Protein AF-A0A2K3MUH4-F1 (afdb_monomer_lite)

pLDDT: mean 77.77, std 22.58, range [28.72, 98.06]

Organism: Trifolium pratense (NCBI:txid57577)

Foldseek 3Di:
DDDDDDDDDDDDDDDDDDDDDDDDDDDDDPPPPPPPPDPVNVVVVVVVVVVVVVVVVVVVVVVVVVLVVLVCQLVPDQADWAADDPADFPDKDWDDFPDDDPFWTKTKIWTWGDDPPPDFTKIWIKIFTGTDGPRDDSCPRSPDDNPDGTPGIGTDDIDGDRDDD

Radius of gyration: 35.99 Å; chains: 1; bounding box: 101×70×40 Å

Secondary structure (DSSP, 8-state):
--------------------PPPPP-------------HHHHHHHHHHHHHHHHHHHHHHHHHHHHHHHHHHHHHH-S-------SS-EEEEEEEEEEEE-SSEEEEEEEEEEPP-SSS-EEEEEEEEEEEPTTTS-HHHHHS--SSSPPSSEEEEEEEEESS--

InterPro domains:
  IPR015943 WD40/YVTN repeat-like-containing domain superfamily [G3DSA:2.130.10.10] (54-165)
  IPR022052 Histone-binding protein RBBP4-like, N-terminal [P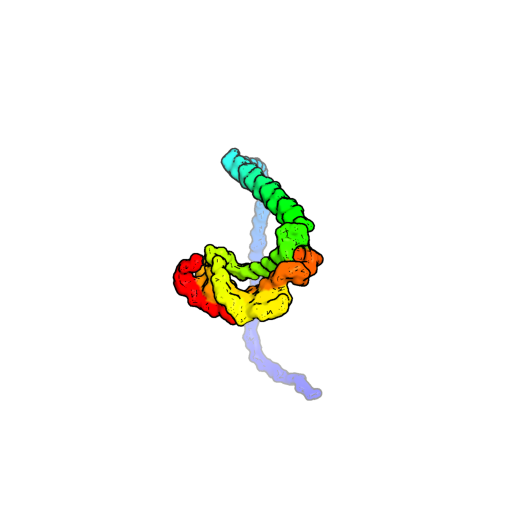F12265] (64-131)
  IPR050459 WD repeat RBAP46/RBAP48/MSI1 [PTHR22850] (55-165)

Structure (mmCIF, N/CA/C/O backbone):
data_AF-A0A2K3MUH4-F1
#
_entry.id   AF-A0A2K3MUH4-F1
#
loop_
_atom_site.group_PDB
_atom_site.id
_atom_site.type_symbol
_atom_site.label_atom_id
_atom_site.label_alt_id
_atom_site.label_comp_id
_atom_site.label_asym_id
_atom_site.label_entity_id
_atom_site.label_seq_id
_atom_site.pdbx_PDB_ins_code
_atom_site.Cartn_x
_atom_site.Cartn_y
_atom_site.Cartn_z
_atom_site.occupancy
_atom_site.B_iso_or_equiv
_atom_site.auth_seq_id
_atom_site.auth_comp_id
_atom_site.auth_asym_id
_atom_site.auth_atom_id
_atom_site.pdbx_PDB_model_num
ATOM 1 N N . MET A 1 1 ? 80.117 -26.148 10.324 1.00 39.03 1 MET A N 1
ATOM 2 C CA . MET A 1 1 ? 81.142 -26.118 9.262 1.00 39.03 1 MET A CA 1
ATOM 3 C C . MET A 1 1 ? 80.414 -25.933 7.945 1.00 39.03 1 MET A C 1
ATOM 5 O O . MET A 1 1 ? 79.477 -26.681 7.729 1.00 39.03 1 MET A O 1
ATOM 9 N N . GLU A 1 2 ? 80.680 -24.999 7.046 1.00 38.44 2 GLU A N 1
ATOM 10 C CA . GLU A 1 2 ? 81.516 -23.799 6.965 1.00 38.44 2 GLU A CA 1
ATOM 11 C C . GLU A 1 2 ? 80.964 -23.010 5.754 1.00 38.44 2 GLU A C 1
ATOM 13 O O . GLU A 1 2 ? 80.449 -23.593 4.803 1.00 38.44 2 GLU A O 1
ATOM 18 N N . THR A 1 3 ? 81.081 -21.689 5.785 1.00 42.06 3 THR A N 1
ATOM 19 C CA . THR A 1 3 ? 81.176 -20.810 4.598 1.00 42.06 3 THR A CA 1
ATOM 20 C C . THR A 1 3 ? 82.571 -20.172 4.635 1.00 42.06 3 THR A C 1
ATOM 22 O O . THR A 1 3 ? 83.102 -20.097 5.747 1.00 42.06 3 THR A O 1
ATOM 25 N N . PRO A 1 4 ? 83.072 -19.444 3.610 1.00 65.38 4 PRO A N 1
ATOM 26 C CA . PRO A 1 4 ? 83.081 -19.534 2.131 1.00 65.38 4 PRO A CA 1
ATOM 27 C C . PRO A 1 4 ? 84.569 -19.518 1.619 1.00 65.38 4 PRO A C 1
ATOM 29 O O . PRO A 1 4 ? 85.424 -19.898 2.420 1.00 65.38 4 PRO A O 1
ATOM 32 N N . PRO A 1 5 ? 84.952 -19.141 0.359 1.00 51.81 5 PRO A N 1
ATOM 33 C CA . PRO A 1 5 ? 85.210 -17.721 -0.033 1.00 51.81 5 PRO A CA 1
ATOM 34 C C . PRO A 1 5 ? 84.953 -17.370 -1.543 1.00 51.81 5 PRO A C 1
ATOM 36 O O . PRO A 1 5 ? 84.863 -18.259 -2.381 1.00 51.81 5 PRO A O 1
ATOM 39 N N . SER A 1 6 ? 84.529 -16.139 -1.906 1.00 35.88 6 SER A N 1
ATOM 40 C CA . SER A 1 6 ? 85.267 -14.969 -2.491 1.00 35.88 6 SER A CA 1
ATOM 41 C C . SER A 1 6 ? 86.105 -15.256 -3.767 1.00 35.88 6 SER A C 1
ATOM 43 O O . SER A 1 6 ? 86.758 -16.282 -3.846 1.00 35.88 6 SER A O 1
ATOM 45 N N . THR A 1 7 ? 86.219 -14.434 -4.829 1.00 36.97 7 THR A N 1
ATOM 46 C CA . THR A 1 7 ? 86.477 -12.974 -4.976 1.00 36.97 7 THR A CA 1
ATOM 47 C C . THR A 1 7 ? 86.548 -12.673 -6.505 1.00 36.97 7 THR A C 1
ATOM 49 O O . THR A 1 7 ? 86.929 -13.575 -7.241 1.00 36.97 7 THR A O 1
ATOM 52 N N . GLN A 1 8 ? 86.139 -11.538 -7.097 1.00 35.00 8 GLN A N 1
ATOM 53 C CA . GLN A 1 8 ? 86.859 -10.256 -7.356 1.00 35.00 8 GLN A CA 1
ATOM 54 C C . GLN A 1 8 ? 86.132 -9.592 -8.568 1.00 35.00 8 GLN A C 1
ATOM 56 O O . GLN A 1 8 ? 85.637 -10.317 -9.420 1.00 35.00 8 GLN A O 1
ATOM 61 N N . GLY A 1 9 ? 86.018 -8.274 -8.775 1.00 30.44 9 GLY A N 1
ATOM 62 C CA . GLY A 1 9 ? 86.487 -7.097 -8.045 1.00 30.44 9 GLY A CA 1
ATOM 63 C C . GLY A 1 9 ? 86.238 -5.791 -8.842 1.00 30.44 9 GLY A C 1
ATOM 64 O O . GLY A 1 9 ? 86.269 -5.819 -10.064 1.00 30.44 9 GLY A O 1
ATOM 65 N N . GLY A 1 10 ? 86.025 -4.682 -8.105 1.00 29.14 10 GLY A N 1
ATOM 66 C CA . GLY A 1 10 ? 86.378 -3.267 -8.398 1.00 29.14 10 GLY A CA 1
ATOM 67 C C . GLY A 1 10 ? 85.735 -2.535 -9.599 1.00 29.14 10 GLY A C 1
ATOM 68 O O . GLY A 1 10 ? 85.477 -3.125 -10.627 1.00 29.14 10 GLY A O 1
ATOM 69 N N . VAL A 1 11 ? 85.487 -1.216 -9.599 1.00 34.53 11 VAL A N 1
ATOM 70 C CA . VAL A 1 11 ? 86.046 -0.104 -8.807 1.00 34.53 11 VAL A CA 1
ATOM 71 C C . VAL A 1 11 ? 85.045 1.069 -8.707 1.00 34.53 11 VAL A C 1
ATOM 73 O O . VAL A 1 11 ? 84.264 1.350 -9.609 1.00 34.53 11 VAL A O 1
ATOM 76 N N . VAL A 1 12 ? 85.138 1.765 -7.573 1.00 37.28 12 VAL A N 1
ATOM 77 C CA . VAL A 1 12 ? 84.439 2.969 -7.091 1.00 37.28 12 VAL A CA 1
ATOM 78 C C . VAL A 1 12 ? 84.905 4.264 -7.780 1.00 37.28 12 VAL A C 1
ATOM 80 O O . VAL A 1 12 ? 86.109 4.453 -7.926 1.00 37.28 12 VAL A O 1
ATOM 83 N N . LYS A 1 13 ? 84.008 5.246 -7.992 1.00 35.59 13 LYS A N 1
ATOM 84 C CA . LYS A 1 13 ? 84.302 6.681 -7.742 1.00 35.59 13 LYS A CA 1
ATOM 85 C C . LYS A 1 13 ? 83.102 7.412 -7.122 1.00 35.59 13 LYS A C 1
ATOM 87 O O . LYS A 1 13 ? 81.950 7.054 -7.320 1.00 35.59 13 LYS A O 1
ATOM 92 N N . LYS A 1 14 ? 83.434 8.396 -6.284 1.00 33.28 14 LYS A N 1
ATOM 93 C CA . LYS A 1 14 ? 82.686 8.963 -5.152 1.00 33.28 14 LYS A CA 1
ATOM 94 C C . LYS A 1 14 ? 82.433 10.464 -5.378 1.00 33.28 14 LYS A C 1
ATOM 96 O O . LYS A 1 14 ? 83.326 11.125 -5.886 1.00 33.28 14 LYS A O 1
ATOM 101 N N . LYS A 1 15 ? 81.301 10.953 -4.841 1.00 35.91 15 LYS A N 1
ATOM 102 C CA . LYS A 1 15 ? 80.973 12.321 -4.350 1.00 35.91 15 LYS A CA 1
ATOM 103 C C . LYS A 1 15 ? 81.113 13.526 -5.296 1.00 35.91 15 LYS A C 1
ATOM 105 O O . LYS A 1 15 ? 82.225 13.895 -5.626 1.00 35.91 15 LYS A O 1
ATOM 110 N N . GLU A 1 16 ? 80.038 14.321 -5.381 1.00 32.97 16 GLU A N 1
ATOM 111 C CA . GLU A 1 16 ? 80.075 15.705 -4.873 1.00 32.97 16 GLU A CA 1
ATOM 112 C C . GLU A 1 16 ? 78.677 16.213 -4.459 1.00 32.97 16 GLU A C 1
ATOM 114 O O . GLU A 1 16 ? 77.714 16.185 -5.216 1.00 32.97 16 GLU A O 1
ATOM 119 N N . THR 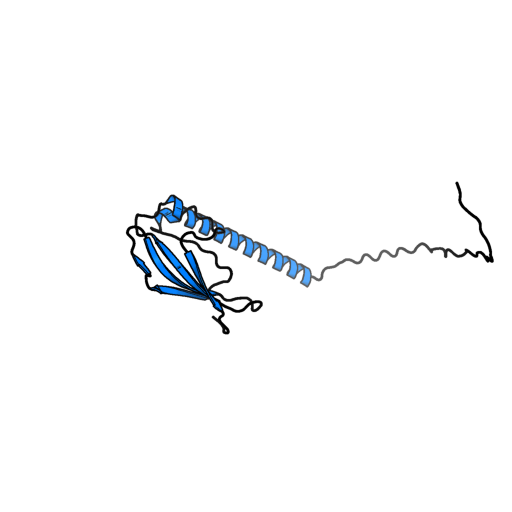A 1 17 ? 78.572 16.649 -3.206 1.00 43.66 17 THR A N 1
ATOM 120 C CA . THR A 1 17 ? 77.462 17.401 -2.605 1.00 43.66 17 THR A CA 1
ATOM 121 C C . THR A 1 17 ? 77.792 18.887 -2.667 1.00 43.66 17 THR A C 1
ATOM 123 O O . THR A 1 17 ? 78.874 19.222 -2.189 1.00 43.66 17 THR A O 1
ATOM 126 N N . ARG A 1 18 ? 76.879 19.768 -3.111 1.00 28.72 18 ARG A N 1
ATOM 127 C CA . ARG A 1 18 ? 76.810 21.201 -2.720 1.00 28.72 18 ARG A CA 1
ATOM 128 C C . ARG A 1 18 ? 75.648 21.914 -3.426 1.00 28.72 18 ARG A C 1
ATOM 130 O O . ARG A 1 18 ? 75.501 21.786 -4.631 1.00 28.72 18 ARG A O 1
ATOM 137 N N . GLY A 1 19 ? 74.870 22.712 -2.682 1.00 35.75 19 GLY A N 1
ATOM 138 C CA . GLY A 1 19 ? 74.044 23.777 -3.275 1.00 35.75 19 GLY A CA 1
ATOM 139 C C . GLY A 1 19 ? 72.612 23.948 -2.760 1.00 35.75 19 GLY A C 1
ATOM 140 O O . GLY A 1 19 ? 71.677 23.969 -3.551 1.00 35.75 19 GLY A O 1
ATOM 141 N N . ARG A 1 20 ? 72.416 24.130 -1.448 1.00 36.16 20 ARG A N 1
ATOM 142 C CA . ARG A 1 20 ? 71.172 24.683 -0.877 1.00 36.16 20 ARG A CA 1
ATOM 143 C C . ARG A 1 20 ? 71.087 26.170 -1.261 1.00 36.16 20 ARG A C 1
ATOM 145 O O . ARG A 1 20 ? 71.852 26.966 -0.724 1.00 36.16 20 ARG A O 1
ATOM 152 N N . LYS A 1 21 ? 70.197 26.554 -2.185 1.00 41.62 21 LYS A N 1
ATOM 153 C CA . LYS A 1 21 ? 69.927 27.976 -2.479 1.00 41.62 21 LYS A CA 1
ATOM 154 C C . LYS A 1 21 ? 69.228 28.646 -1.277 1.00 41.62 21 LYS A C 1
ATOM 156 O O . LYS A 1 21 ? 68.288 28.053 -0.741 1.00 41.62 21 LYS A O 1
ATOM 161 N N . PRO A 1 22 ? 69.653 29.848 -0.841 1.00 40.12 22 PRO A N 1
ATOM 162 C CA . PRO A 1 22 ? 68.983 30.594 0.219 1.00 40.12 22 PRO A CA 1
ATOM 163 C C . PRO A 1 22 ? 67.654 31.190 -0.256 1.00 40.12 22 PRO A C 1
ATOM 165 O O . PRO A 1 22 ? 67.491 31.569 -1.413 1.00 40.12 22 PRO A O 1
ATOM 168 N N . LYS A 1 23 ? 66.718 31.285 0.685 1.00 39.66 23 LYS A N 1
ATOM 169 C CA . LYS A 1 23 ? 65.383 31.870 0.559 1.00 39.66 23 LYS A CA 1
ATOM 170 C C . LYS A 1 23 ? 65.456 33.361 0.929 1.00 39.66 23 LYS A C 1
ATOM 172 O O . LYS A 1 23 ? 65.927 33.636 2.032 1.00 39.66 23 LYS A O 1
ATOM 177 N N . PRO A 1 24 ? 64.977 34.310 0.108 1.00 39.81 24 PRO A N 1
ATOM 178 C CA . PRO A 1 24 ? 64.733 35.671 0.574 1.00 39.81 24 PRO A CA 1
ATOM 179 C C . PRO A 1 24 ? 63.380 35.744 1.307 1.00 39.81 24 PRO A C 1
ATOM 181 O O . PRO A 1 24 ? 62.338 35.422 0.739 1.00 39.81 24 PRO A O 1
ATOM 184 N N . LYS A 1 25 ? 63.423 36.129 2.588 1.00 39.16 25 LYS A N 1
ATOM 185 C CA . LYS A 1 25 ? 62.397 36.953 3.264 1.00 39.16 25 LYS A CA 1
ATOM 186 C C . LYS A 1 25 ? 62.574 38.390 2.747 1.00 39.16 25 LYS A C 1
ATOM 188 O O . LYS A 1 25 ? 63.696 38.731 2.400 1.00 39.16 25 LYS A O 1
ATOM 193 N N . GLU A 1 26 ? 61.620 39.300 2.686 1.00 34.69 26 GLU A N 1
ATOM 194 C CA . GLU A 1 26 ? 60.233 39.447 3.127 1.00 34.69 26 GLU A CA 1
ATOM 195 C C . GLU A 1 26 ? 59.721 40.638 2.293 1.00 34.69 26 GLU A C 1
ATOM 197 O O . GLU A 1 26 ? 60.482 41.570 2.078 1.00 34.69 26 GLU A O 1
ATOM 202 N N . ASP A 1 27 ? 58.465 40.623 1.854 1.00 35.00 27 ASP A N 1
ATOM 203 C CA . ASP A 1 27 ? 57.672 41.845 1.682 1.00 35.00 27 ASP A CA 1
ATOM 204 C C . ASP A 1 27 ? 56.205 41.429 1.823 1.00 35.00 27 ASP A C 1
ATOM 206 O O . ASP A 1 27 ? 55.548 40.984 0.880 1.00 35.00 27 ASP A O 1
ATOM 210 N N . LYS A 1 28 ? 55.707 41.487 3.063 1.00 46.09 28 LYS A N 1
ATOM 211 C CA . LYS A 1 28 ? 54.272 41.431 3.346 1.00 46.09 28 LYS A CA 1
ATOM 212 C C . LYS A 1 28 ? 53.659 42.729 2.826 1.00 46.09 28 LYS A C 1
ATOM 214 O O . LYS A 1 28 ? 53.674 43.742 3.516 1.00 46.09 28 LYS A O 1
ATOM 219 N N . LYS A 1 29 ? 53.110 42.691 1.615 1.00 37.28 29 LYS A N 1
ATOM 220 C CA . LYS A 1 29 ? 52.026 43.602 1.250 1.00 37.28 29 LYS A CA 1
ATOM 221 C C . LYS A 1 29 ? 50.736 42.986 1.771 1.00 37.28 29 LYS A C 1
ATOM 223 O O . LYS A 1 29 ? 50.327 41.923 1.311 1.00 37.28 29 LYS A O 1
ATOM 228 N N . ASP A 1 30 ? 50.151 43.639 2.766 1.00 43.22 30 ASP A N 1
ATOM 229 C CA . ASP A 1 30 ? 48.798 43.379 3.243 1.00 43.22 30 ASP A CA 1
ATOM 230 C C . ASP A 1 30 ? 47.796 43.681 2.116 1.00 43.22 30 ASP A C 1
ATOM 232 O O . ASP A 1 30 ? 47.200 44.753 2.052 1.00 43.22 30 ASP A O 1
ATOM 236 N N . GLU A 1 31 ? 47.595 42.732 1.204 1.00 39.00 31 GLU A N 1
ATOM 237 C CA . GLU A 1 31 ? 46.357 42.671 0.436 1.00 39.00 31 GLU A CA 1
ATOM 238 C C . GLU A 1 31 ? 45.310 41.989 1.316 1.00 39.00 31 GLU A C 1
ATOM 240 O O . GLU A 1 31 ? 45.146 40.767 1.318 1.00 39.00 31 GLU A O 1
ATOM 245 N N . GLN A 1 32 ? 44.582 42.798 2.087 1.00 40.66 32 GLN A N 1
ATOM 246 C CA . GLN A 1 32 ? 43.247 42.419 2.531 1.00 40.66 32 GLN A CA 1
ATOM 247 C C . GLN A 1 32 ? 42.387 42.203 1.278 1.00 40.66 32 GLN A C 1
ATOM 249 O O . GLN A 1 32 ? 41.696 43.110 0.816 1.00 40.66 32 GLN A O 1
ATOM 254 N N . GLN A 1 33 ? 42.411 40.989 0.721 1.00 42.94 33 GLN A N 1
ATOM 255 C CA . GLN A 1 33 ? 41.308 40.499 -0.094 1.00 42.94 33 GLN A CA 1
ATOM 256 C C . GLN A 1 33 ? 40.093 40.425 0.826 1.00 42.94 33 GLN A C 1
ATOM 258 O O . GLN A 1 33 ? 39.834 39.419 1.489 1.00 42.94 33 GLN A O 1
ATOM 263 N N . GLN A 1 34 ? 39.350 41.529 0.898 1.00 44.78 34 GLN A N 1
ATOM 264 C CA . GLN A 1 34 ? 37.968 41.476 1.322 1.00 44.78 34 GLN A CA 1
ATOM 265 C C . GLN A 1 34 ? 37.281 40.501 0.366 1.00 44.78 34 GLN A C 1
ATOM 267 O O . GLN A 1 34 ? 37.052 40.809 -0.803 1.00 44.78 34 GLN A O 1
ATOM 272 N N . ASN A 1 35 ? 36.978 39.302 0.860 1.00 48.62 35 ASN A N 1
ATOM 273 C CA . ASN A 1 35 ? 36.034 38.393 0.232 1.00 48.62 35 ASN A CA 1
ATOM 274 C C . ASN A 1 35 ? 34.642 39.036 0.341 1.00 48.62 35 ASN A C 1
ATOM 276 O O . ASN A 1 35 ? 33.806 38.638 1.154 1.00 48.62 35 ASN A O 1
ATOM 280 N N . VAL A 1 36 ? 34.425 40.116 -0.415 1.00 49.38 36 VAL A N 1
ATOM 281 C CA . VAL A 1 36 ? 33.119 40.738 -0.585 1.00 49.38 36 VAL A CA 1
ATOM 282 C C . VAL A 1 36 ? 32.353 39.790 -1.491 1.00 49.38 36 VAL A C 1
ATOM 284 O O . VAL A 1 36 ? 32.364 39.934 -2.713 1.00 49.38 36 VAL A O 1
ATOM 287 N N . LYS A 1 37 ? 31.713 38.777 -0.889 1.00 53.66 37 LYS A N 1
ATOM 288 C CA . LYS A 1 37 ? 30.680 38.000 -1.579 1.00 53.66 37 LYS A CA 1
ATOM 289 C C . LYS A 1 37 ? 29.761 39.001 -2.257 1.00 53.66 37 LYS A C 1
ATOM 291 O O . LYS A 1 37 ? 29.243 39.913 -1.603 1.00 53.66 37 LYS A O 1
ATOM 296 N N . SER A 1 38 ? 29.606 38.863 -3.570 1.00 50.81 38 SER A N 1
ATOM 297 C CA . SER A 1 38 ? 28.782 39.797 -4.330 1.00 50.81 38 SER A CA 1
ATOM 298 C C . SER A 1 38 ? 27.385 39.852 -3.689 1.00 50.81 38 SER A C 1
ATOM 300 O O . SER A 1 38 ? 26.884 38.814 -3.240 1.00 50.81 38 SER A O 1
ATOM 302 N N . PRO A 1 39 ? 26.692 41.007 -3.659 1.00 58.41 39 PRO A N 1
ATOM 303 C CA . PRO A 1 39 ? 25.344 41.105 -3.083 1.00 58.41 39 PRO A CA 1
ATOM 304 C C . PRO A 1 39 ? 24.357 40.064 -3.643 1.00 58.41 39 PRO A C 1
ATOM 306 O O . PRO A 1 39 ? 23.342 39.752 -3.022 1.00 58.41 39 PRO A O 1
ATOM 309 N N . ARG A 1 40 ? 24.662 39.507 -4.821 1.00 58.78 40 ARG A N 1
ATOM 310 C CA . ARG A 1 40 ? 23.907 38.459 -5.503 1.00 58.78 40 ARG A CA 1
ATOM 311 C C . ARG A 1 40 ? 24.107 37.068 -4.885 1.00 58.78 40 ARG A C 1
ATOM 313 O O . ARG A 1 40 ? 23.140 36.317 -4.810 1.00 58.78 40 ARG A O 1
ATOM 320 N N . GLU A 1 41 ? 25.303 36.733 -4.402 1.00 57.91 41 GLU A N 1
ATOM 321 C CA . GLU A 1 41 ? 25.601 35.458 -3.723 1.00 57.91 41 GLU A CA 1
ATOM 322 C C . GLU A 1 41 ? 25.065 35.423 -2.287 1.00 57.91 41 GLU A C 1
ATOM 324 O O . GLU A 1 41 ? 24.529 34.401 -1.850 1.00 57.91 41 GLU A O 1
ATOM 329 N N . SER A 1 42 ? 25.124 36.550 -1.574 1.00 59.47 42 SER A N 1
ATOM 330 C CA . SER A 1 42 ? 24.557 36.708 -0.225 1.00 59.47 42 SER A CA 1
ATOM 331 C C . SER A 1 42 ? 23.034 36.547 -0.240 1.00 59.47 42 SER A C 1
ATOM 333 O O . SER A 1 42 ? 22.477 35.811 0.575 1.00 59.47 42 SER A O 1
ATOM 335 N N . LYS A 1 43 ? 22.367 37.156 -1.234 1.00 62.03 43 LYS A N 1
ATOM 336 C CA . LYS A 1 43 ? 20.920 37.009 -1.462 1.00 62.03 43 LYS A CA 1
ATOM 337 C C . LYS A 1 43 ? 20.533 35.586 -1.867 1.00 62.03 43 LYS A C 1
ATOM 339 O O . LYS A 1 43 ? 19.553 35.067 -1.346 1.00 62.03 43 LYS A O 1
ATOM 344 N N . LYS A 1 44 ? 21.315 34.924 -2.733 1.00 62.56 44 LYS A N 1
ATOM 345 C CA . LYS A 1 44 ? 21.084 33.513 -3.105 1.00 62.56 44 LYS A CA 1
ATOM 346 C C . LYS A 1 44 ? 21.200 32.577 -1.900 1.00 62.56 44 LYS A C 1
ATOM 348 O O . LYS A 1 44 ? 20.380 31.681 -1.753 1.00 62.56 44 LYS A O 1
ATOM 353 N N . SER A 1 45 ? 22.183 32.811 -1.030 1.00 65.56 45 SER A N 1
ATOM 354 C CA . SER A 1 45 ? 22.409 32.010 0.181 1.00 65.56 45 SER A CA 1
ATOM 355 C C . SER A 1 45 ? 21.279 32.191 1.203 1.00 65.56 45 SER A C 1
ATOM 357 O O . SER A 1 45 ? 20.763 31.204 1.720 1.00 65.56 45 SER A O 1
ATOM 359 N N . GLN A 1 46 ? 20.830 33.433 1.430 1.00 71.31 46 GLN A N 1
ATOM 360 C CA . GLN A 1 46 ? 19.669 33.725 2.285 1.00 71.31 46 GLN A CA 1
ATOM 361 C C . GLN A 1 46 ? 18.368 33.132 1.727 1.00 71.31 46 GLN A C 1
ATOM 363 O O . GLN A 1 46 ? 17.587 32.556 2.480 1.00 71.31 46 GLN A O 1
ATOM 368 N N . GLN A 1 47 ? 18.152 33.212 0.411 1.00 70.81 47 GLN A N 1
ATOM 369 C CA . GLN A 1 47 ? 16.973 32.637 -0.240 1.00 70.81 47 GLN A CA 1
ATOM 370 C C . GLN A 1 47 ? 16.968 31.101 -0.170 1.00 70.81 47 GLN A C 1
ATOM 372 O O . GLN A 1 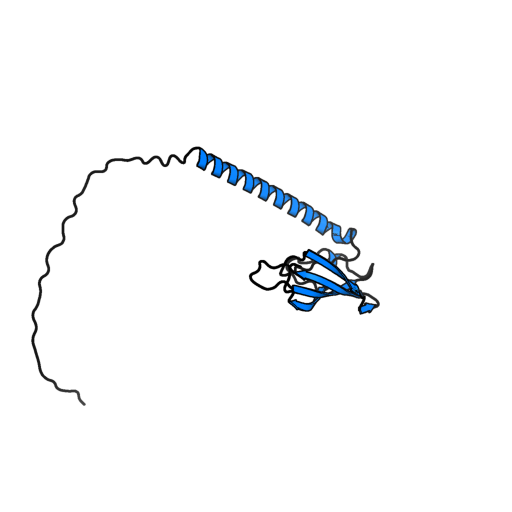47 ? 15.928 30.493 0.069 1.00 70.81 47 GLN A O 1
ATOM 377 N N . HIS A 1 48 ? 18.131 30.461 -0.320 1.00 72.12 48 HIS A N 1
ATOM 378 C CA . HIS A 1 48 ? 18.259 29.011 -0.178 1.00 72.12 48 HIS A CA 1
ATOM 379 C C . HIS A 1 48 ? 18.004 28.556 1.269 1.00 72.12 48 HIS A C 1
ATOM 381 O O . HIS A 1 48 ? 17.324 27.556 1.489 1.00 72.12 48 HIS A O 1
ATOM 387 N N . GLN A 1 49 ? 18.469 29.330 2.254 1.00 75.19 49 GLN A N 1
ATOM 388 C CA . GLN A 1 49 ? 18.242 29.055 3.674 1.00 75.19 49 GLN A CA 1
ATOM 389 C C . GLN A 1 49 ? 16.768 29.236 4.078 1.00 75.19 49 GLN A C 1
ATOM 391 O O . GLN A 1 49 ? 16.233 28.411 4.817 1.00 75.19 49 GLN A O 1
ATOM 396 N N . GLN A 1 50 ? 16.080 30.251 3.540 1.00 75.75 50 GLN A N 1
ATOM 397 C CA . GLN A 1 50 ? 14.633 30.420 3.730 1.00 75.75 50 GLN A CA 1
ATOM 398 C C . GLN A 1 50 ? 13.818 29.295 3.079 1.00 75.75 50 GLN A C 1
ATOM 400 O O . GLN A 1 50 ? 12.881 28.800 3.703 1.00 75.75 50 GLN A O 1
ATOM 405 N N . ASN A 1 51 ? 14.166 28.857 1.864 1.00 80.19 51 ASN A N 1
ATOM 406 C CA . ASN A 1 51 ? 13.468 27.743 1.211 1.00 80.19 51 ASN A CA 1
ATOM 407 C C . ASN A 1 51 ? 13.640 26.425 1.979 1.00 80.19 51 ASN A C 1
ATOM 409 O O . ASN A 1 51 ? 12.681 25.665 2.106 1.00 80.19 51 ASN A O 1
ATOM 413 N N . GLN A 1 52 ? 14.832 26.169 2.527 1.00 81.00 52 GLN A N 1
ATOM 414 C CA . GLN A 1 52 ? 15.078 24.986 3.355 1.00 81.00 52 GLN A CA 1
ATOM 415 C C . GLN A 1 52 ? 14.266 25.012 4.656 1.00 81.00 52 GLN A C 1
ATOM 417 O O . GLN A 1 52 ? 13.678 23.996 5.017 1.00 81.00 52 GLN A O 1
ATOM 422 N N . GLN A 1 53 ? 14.169 26.164 5.331 1.00 81.44 53 GLN A N 1
ATOM 423 C CA . GLN A 1 53 ? 13.330 26.295 6.531 1.00 81.44 53 GLN A CA 1
ATOM 424 C C . GLN A 1 53 ? 11.845 26.061 6.228 1.00 81.44 53 GLN A C 1
ATOM 426 O O . GLN A 1 53 ? 11.182 25.346 6.975 1.00 81.44 53 GLN A O 1
ATOM 431 N N . HIS A 1 54 ? 11.332 26.595 5.115 1.00 83.12 54 HIS A N 1
ATOM 432 C CA . HIS A 1 54 ? 9.945 26.354 4.707 1.00 83.12 54 HIS A CA 1
ATOM 433 C C . HIS A 1 54 ? 9.681 24.876 4.389 1.00 83.12 54 HIS A C 1
ATOM 435 O O . HIS A 1 54 ? 8.653 24.344 4.805 1.00 83.12 54 HIS A O 1
ATOM 441 N N . GLN A 1 55 ? 10.600 24.189 3.700 1.00 84.62 55 GLN A N 1
ATOM 442 C CA . GLN A 1 55 ? 10.468 22.748 3.447 1.00 84.62 55 GLN A CA 1
ATOM 443 C C . GLN A 1 55 ? 10.489 21.928 4.740 1.00 84.62 55 GLN A C 1
ATOM 445 O O . GLN A 1 55 ? 9.673 21.025 4.891 1.00 84.62 55 GLN A O 1
ATOM 450 N N . GLN A 1 56 ? 11.368 22.260 5.688 1.00 84.62 56 GLN A N 1
ATOM 451 C CA . GLN A 1 56 ? 11.436 21.567 6.979 1.00 84.62 56 GLN A CA 1
ATOM 452 C C . GLN A 1 56 ? 10.162 21.762 7.805 1.00 84.62 56 GLN A C 1
ATOM 454 O O . GLN A 1 56 ? 9.634 20.798 8.352 1.00 84.62 56 GLN A O 1
ATOM 459 N N . GLN A 1 57 ? 9.630 22.987 7.857 1.00 86.75 57 GLN A N 1
ATOM 460 C CA . GLN A 1 57 ? 8.354 23.261 8.524 1.00 86.75 57 GLN A CA 1
ATOM 461 C C . GLN A 1 57 ? 7.193 22.518 7.857 1.00 86.75 57 GLN A C 1
ATOM 463 O O . GLN A 1 57 ? 6.325 21.982 8.545 1.00 86.75 57 GLN A O 1
ATOM 468 N N . HIS A 1 58 ? 7.184 22.455 6.522 1.00 90.44 58 HIS A N 1
ATOM 469 C CA . HIS A 1 58 ? 6.175 21.702 5.787 1.00 90.44 58 HIS A CA 1
ATOM 470 C C . HIS A 1 58 ? 6.248 20.204 6.098 1.00 90.44 58 HIS A C 1
ATOM 472 O O . HIS A 1 58 ? 5.220 19.608 6.410 1.00 90.44 58 HIS A O 1
ATOM 478 N N . GLN A 1 59 ? 7.449 19.620 6.078 1.00 90.31 59 GLN A N 1
ATOM 479 C CA . GLN A 1 59 ? 7.652 18.208 6.397 1.00 90.31 59 GLN A CA 1
ATOM 480 C C . GLN A 1 59 ? 7.209 17.891 7.828 1.00 90.31 59 GLN A C 1
ATOM 482 O O . GLN A 1 59 ? 6.420 16.975 8.024 1.00 90.31 59 GLN A O 1
ATOM 487 N N . ALA A 1 60 ? 7.606 18.710 8.806 1.00 90.81 60 ALA A N 1
ATOM 488 C CA . ALA A 1 60 ? 7.180 18.536 10.194 1.00 90.81 60 ALA A CA 1
ATOM 489 C C . ALA A 1 60 ? 5.646 18.567 10.342 1.00 90.81 60 ALA A C 1
ATOM 491 O O . ALA A 1 60 ? 5.077 17.773 11.087 1.00 90.81 60 ALA A O 1
ATOM 492 N N . SER A 1 61 ? 4.960 19.438 9.590 1.00 94.75 61 SER A N 1
ATOM 493 C CA . SER A 1 61 ? 3.492 19.478 9.575 1.00 94.75 61 SER A CA 1
ATOM 494 C C . SER A 1 61 ? 2.866 18.222 8.958 1.00 94.75 61 SER A C 1
ATOM 496 O O . SER A 1 61 ? 1.803 17.784 9.404 1.00 94.75 61 SER A O 1
ATOM 498 N N . VAL A 1 62 ? 3.488 17.647 7.925 1.00 95.12 62 VAL A N 1
ATOM 499 C CA . VAL A 1 62 ? 3.044 16.377 7.328 1.00 95.12 62 VAL A CA 1
ATOM 500 C C . VAL A 1 62 ? 3.223 15.236 8.329 1.00 95.12 62 VAL A C 1
ATOM 502 O O . VAL A 1 62 ? 2.278 14.474 8.540 1.00 95.12 62 VAL A O 1
ATOM 505 N N . ASP A 1 63 ? 4.374 15.170 8.995 1.00 94.06 63 ASP A N 1
ATOM 506 C CA . ASP A 1 63 ? 4.699 14.126 9.971 1.00 94.06 63 ASP A CA 1
ATOM 507 C C . ASP A 1 63 ? 3.760 14.172 11.193 1.00 94.06 63 ASP A C 1
ATOM 509 O O . ASP A 1 63 ? 3.292 13.133 11.672 1.00 94.06 63 ASP A O 1
ATOM 513 N N . GLU A 1 64 ? 3.410 15.374 11.669 1.00 96.31 64 GLU A N 1
ATOM 514 C CA . GLU A 1 64 ? 2.445 15.571 12.759 1.00 96.31 64 GLU A CA 1
ATOM 515 C C . GLU A 1 64 ? 1.048 15.060 12.377 1.00 96.31 64 GLU A C 1
ATOM 517 O O . GLU A 1 64 ? 0.452 14.252 13.097 1.00 96.31 64 GLU A O 1
ATOM 522 N N . LYS A 1 65 ? 0.541 15.467 11.205 1.00 96.31 65 LYS A N 1
ATOM 523 C CA . LYS A 1 65 ? -0.766 15.016 10.695 1.00 96.31 65 LYS A CA 1
ATOM 524 C C . LYS A 1 65 ? -0.801 13.509 10.482 1.00 96.31 65 LYS A C 1
ATOM 526 O O . LYS A 1 65 ? -1.804 12.866 10.789 1.00 96.31 65 LYS A O 1
ATOM 531 N N . TYR A 1 66 ? 0.287 12.948 9.964 1.00 93.94 66 TYR A N 1
ATOM 532 C CA . TYR A 1 66 ? 0.423 11.514 9.763 1.00 93.94 66 TYR A CA 1
ATOM 533 C C . TYR A 1 66 ? 0.393 10.755 11.095 1.00 93.94 66 TYR A C 1
ATOM 535 O O . TYR A 1 66 ? -0.355 9.788 11.240 1.00 93.94 66 TYR A O 1
ATOM 543 N N . THR A 1 67 ? 1.125 11.237 12.101 1.00 93.25 67 THR A N 1
ATOM 544 C CA . THR A 1 67 ? 1.129 10.657 13.453 1.00 93.25 67 THR A CA 1
ATOM 545 C C . THR A 1 67 ? -0.266 10.698 14.080 1.00 93.25 67 THR A C 1
ATOM 547 O O . THR A 1 67 ? -0.736 9.697 14.630 1.00 93.25 67 THR A O 1
ATOM 550 N N . GLN A 1 68 ? -0.967 11.827 13.941 1.00 94.81 68 GLN A N 1
ATOM 551 C CA . GLN A 1 68 ? -2.345 11.964 14.404 1.00 94.81 68 GLN A CA 1
ATOM 552 C C . GLN A 1 68 ? -3.274 10.969 13.698 1.00 94.81 68 GLN A C 1
ATOM 554 O O . GLN A 1 68 ? -4.007 10.242 14.371 1.00 94.81 68 GLN A O 1
ATOM 559 N N . TRP A 1 69 ? -3.217 10.880 12.366 1.00 94.75 69 TRP A N 1
ATOM 560 C CA . TRP A 1 69 ? -3.985 9.895 11.600 1.00 94.75 69 TRP A CA 1
ATOM 561 C C . TRP A 1 69 ? -3.699 8.464 12.069 1.00 94.75 69 TRP A C 1
ATOM 563 O O . TRP A 1 69 ? -4.640 7.713 12.324 1.00 94.75 69 TRP A O 1
ATOM 573 N N . LYS A 1 70 ? -2.425 8.107 12.275 1.00 92.94 70 LYS A N 1
ATOM 574 C CA . LYS A 1 70 ? -2.008 6.766 12.709 1.00 92.94 70 LYS A CA 1
ATOM 575 C C . LYS A 1 70 ? -2.607 6.382 14.065 1.00 92.94 70 LYS A C 1
ATOM 577 O O . LYS A 1 70 ? -3.065 5.253 14.229 1.00 92.94 70 LYS A O 1
ATOM 582 N N . SER A 1 71 ? -2.689 7.328 15.005 1.00 92.06 71 SER A N 1
ATOM 583 C CA . SER A 1 71 ? -3.356 7.111 16.302 1.00 92.06 71 SER A CA 1
ATOM 584 C C . SER A 1 71 ? -4.860 6.826 16.180 1.00 92.06 71 SER A C 1
ATOM 586 O O . SER A 1 71 ? -5.429 6.137 17.025 1.00 92.06 71 SER A O 1
ATOM 588 N N . LEU A 1 72 ? -5.496 7.312 15.108 1.00 94.38 72 LEU A N 1
ATOM 589 C CA . LEU A 1 72 ? -6.924 7.140 14.841 1.00 94.38 72 LEU A CA 1
ATOM 590 C C . LEU A 1 72 ? -7.231 5.912 13.976 1.00 94.38 72 LEU A C 1
ATOM 592 O O . LEU A 1 72 ? -8.396 5.531 13.872 1.00 94.38 72 LEU A O 1
ATOM 596 N N . VAL A 1 73 ? -6.225 5.264 13.377 1.00 94.88 73 VAL A N 1
ATOM 597 C CA . VAL A 1 73 ? -6.413 4.101 12.490 1.00 94.88 73 VAL A CA 1
ATOM 598 C C . VAL A 1 73 ? -7.331 3.018 13.083 1.00 94.88 73 VAL A C 1
ATOM 600 O O . VAL A 1 73 ? -8.230 2.593 12.359 1.00 94.88 73 VAL A O 1
ATOM 603 N N . PRO A 1 74 ? -7.212 2.613 14.367 1.00 91.88 74 PRO A N 1
ATOM 604 C CA . PRO A 1 74 ? -8.085 1.592 14.956 1.00 91.88 74 PRO A CA 1
ATOM 605 C C . PRO A 1 74 ? -9.560 1.972 15.030 1.00 91.88 74 PRO A C 1
ATOM 607 O O . PRO A 1 74 ? -10.416 1.105 15.161 1.00 91.88 74 PRO A O 1
ATOM 610 N N . VAL A 1 75 ? -9.844 3.274 15.009 1.00 91.81 75 VAL A N 1
ATOM 611 C CA . VAL A 1 75 ? -11.201 3.821 15.054 1.00 91.81 75 VAL A CA 1
ATOM 612 C C . VAL A 1 75 ? -11.746 4.007 13.638 1.00 91.81 75 VAL A C 1
ATOM 614 O O . VAL A 1 75 ? -12.941 3.847 13.411 1.00 91.81 75 VAL A O 1
ATOM 617 N N . LEU A 1 76 ? -10.877 4.357 12.685 1.00 93.44 76 LEU A N 1
ATOM 618 C CA . LEU A 1 76 ? -11.263 4.734 11.325 1.00 93.44 76 LEU A CA 1
ATOM 619 C C . LEU A 1 76 ? -11.381 3.551 10.355 1.00 93.44 76 LEU A C 1
ATOM 621 O O . LEU A 1 76 ? -12.155 3.639 9.402 1.00 93.44 76 LEU A O 1
ATOM 625 N N . TYR A 1 77 ? -10.615 2.475 10.552 1.00 93.44 77 TYR A N 1
ATOM 626 C CA . TYR A 1 77 ? -10.520 1.378 9.587 1.00 93.44 77 TYR A CA 1
ATOM 627 C C . TYR A 1 77 ? -10.746 0.020 10.248 1.00 93.44 77 TYR A C 1
ATOM 629 O O . TYR A 1 77 ? -10.140 -0.296 11.266 1.00 93.44 77 TYR A O 1
ATOM 637 N N . ASP A 1 78 ? -11.538 -0.836 9.599 1.00 90.75 78 ASP A N 1
ATOM 638 C CA . ASP A 1 78 ? -11.680 -2.245 9.994 1.00 90.75 78 ASP A CA 1
ATOM 639 C C . ASP A 1 78 ? -10.433 -3.079 9.661 1.00 90.75 78 ASP A C 1
ATOM 641 O O . ASP A 1 78 ? -10.208 -4.138 10.244 1.00 90.75 78 ASP A O 1
ATOM 645 N N . TRP A 1 79 ? -9.650 -2.646 8.670 1.00 91.69 79 TRP A N 1
ATOM 646 C CA . TRP A 1 79 ? -8.415 -3.290 8.241 1.00 91.69 79 TRP A CA 1
ATOM 647 C C . TRP A 1 79 ? -7.526 -2.292 7.502 1.00 91.69 79 TRP A C 1
ATOM 649 O O . TRP A 1 79 ? -8.008 -1.480 6.712 1.00 91.69 79 TRP A O 1
ATOM 659 N N . LEU A 1 80 ? -6.218 -2.394 7.728 1.00 92.69 80 LEU A N 1
ATOM 660 C CA . LEU A 1 80 ? -5.208 -1.597 7.049 1.00 92.69 80 LEU A CA 1
ATOM 661 C C . LEU A 1 80 ? -3.959 -2.445 6.800 1.00 92.69 80 LEU A C 1
ATOM 663 O O . LEU A 1 80 ? -3.542 -3.232 7.651 1.00 92.69 80 LEU A O 1
ATOM 667 N N . ALA A 1 81 ? -3.351 -2.264 5.630 1.00 92.00 81 ALA A N 1
ATOM 668 C CA . ALA A 1 81 ? -2.063 -2.846 5.292 1.00 92.00 81 ALA A CA 1
ATOM 669 C C . ALA A 1 81 ? -1.170 -1.793 4.638 1.00 92.00 81 ALA A C 1
ATOM 671 O O . ALA A 1 81 ? -1.544 -1.193 3.633 1.00 92.00 81 ALA A O 1
ATOM 672 N N . ASN A 1 82 ? 0.031 -1.622 5.187 1.00 92.75 82 ASN A N 1
ATOM 673 C CA . ASN A 1 82 ? 1.103 -0.859 4.561 1.00 92.75 82 ASN A CA 1
ATOM 674 C C . ASN A 1 82 ? 2.061 -1.801 3.829 1.00 92.75 82 ASN A C 1
ATOM 676 O O . ASN A 1 82 ? 2.368 -2.875 4.353 1.00 92.75 82 ASN A O 1
ATOM 680 N N . HIS A 1 83 ? 2.542 -1.410 2.649 1.00 92.00 83 HIS A N 1
ATOM 681 C CA . HIS A 1 83 ? 3.579 -2.134 1.920 1.00 92.00 83 HIS A CA 1
ATOM 682 C C . HIS A 1 83 ? 4.428 -1.167 1.094 1.00 92.00 83 HIS A C 1
ATOM 684 O O . HIS A 1 83 ? 3.946 -0.607 0.111 1.00 92.00 83 HIS A O 1
ATOM 690 N N . ASN A 1 84 ? 5.701 -1.028 1.458 1.00 92.75 84 ASN A N 1
ATOM 691 C CA . ASN A 1 84 ? 6.636 -0.212 0.694 1.00 92.75 84 ASN A CA 1
ATOM 692 C C . ASN A 1 84 ? 7.112 -0.976 -0.540 1.00 92.75 84 ASN A C 1
ATOM 694 O O . ASN A 1 84 ? 7.595 -2.109 -0.445 1.00 92.75 84 ASN A O 1
ATOM 698 N N . LEU A 1 85 ? 6.987 -0.333 -1.694 1.00 91.62 85 LEU A N 1
ATOM 699 C CA . LEU A 1 85 ? 7.548 -0.823 -2.944 1.00 91.62 85 LEU A CA 1
ATOM 700 C C . LEU A 1 85 ? 8.994 -0.357 -3.084 1.00 91.62 85 LEU A C 1
ATOM 702 O O . LEU A 1 85 ? 9.397 0.645 -2.498 1.00 91.62 85 LEU A O 1
ATOM 706 N N . VAL A 1 86 ? 9.772 -1.100 -3.870 1.00 91.94 86 VAL A N 1
ATOM 707 C CA . VAL A 1 86 ? 11.156 -0.713 -4.186 1.00 91.94 86 VAL A CA 1
ATOM 708 C C . VAL A 1 86 ? 11.165 0.524 -5.080 1.00 91.94 86 VAL A C 1
ATOM 710 O O . VAL A 1 86 ? 12.011 1.396 -4.923 1.00 91.94 86 VAL A O 1
ATOM 713 N N . TRP A 1 87 ? 10.194 0.594 -5.988 1.00 94.75 87 TRP A N 1
ATOM 714 C CA . TRP A 1 87 ? 9.998 1.687 -6.925 1.00 94.75 87 TRP A CA 1
ATOM 715 C C . TRP A 1 87 ? 8.566 2.211 -6.814 1.00 94.75 87 TRP A C 1
ATOM 717 O O . TRP A 1 87 ? 7.659 1.436 -6.490 1.00 94.75 87 TRP A O 1
ATOM 727 N N . PRO A 1 88 ? 8.335 3.509 -7.065 1.00 95.31 88 PRO A N 1
ATOM 728 C CA . PRO A 1 88 ? 6.995 4.073 -7.050 1.00 95.31 88 PRO A CA 1
ATOM 729 C C . PRO A 1 88 ? 6.107 3.376 -8.080 1.00 95.31 88 PRO A C 1
ATOM 731 O O . PRO A 1 88 ? 6.565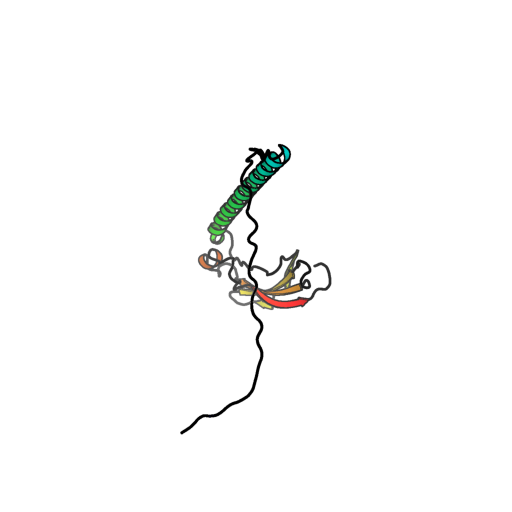 2.976 -9.153 1.00 95.31 88 PRO A O 1
ATOM 734 N N . SER A 1 89 ? 4.826 3.244 -7.737 1.00 95.12 89 SER A N 1
ATOM 735 C CA . SER A 1 89 ? 3.835 2.658 -8.630 1.00 95.12 89 SER A CA 1
ATOM 736 C C . SER A 1 89 ? 2.952 3.731 -9.244 1.00 95.12 89 SER A C 1
ATOM 738 O O . SER A 1 89 ? 2.332 4.491 -8.500 1.00 95.12 89 SER A O 1
ATOM 740 N N . LEU A 1 90 ? 2.852 3.771 -10.574 1.00 94.25 90 LEU A N 1
ATOM 741 C CA . LEU A 1 90 ? 1.970 4.718 -11.274 1.00 94.25 90 LEU A CA 1
ATOM 742 C C . LEU A 1 90 ? 0.544 4.190 -11.442 1.00 94.25 90 LEU A C 1
ATOM 744 O O . LEU A 1 90 ? -0.406 4.962 -11.554 1.00 94.25 90 LEU A O 1
ATOM 748 N N . SER A 1 91 ? 0.373 2.869 -11.402 1.00 94.56 91 SER A N 1
ATOM 749 C CA . SER A 1 91 ? -0.940 2.232 -11.414 1.00 94.56 91 SER A CA 1
ATOM 750 C C . SER A 1 91 ? -1.090 1.223 -10.280 1.00 94.56 91 SER A C 1
ATOM 752 O O . SER A 1 91 ? -0.124 0.620 -9.814 1.00 94.56 91 SER A O 1
ATOM 754 N N . CYS A 1 92 ? -2.323 1.039 -9.816 1.00 96.19 92 CYS A N 1
ATOM 755 C CA . CYS A 1 92 ? -2.681 0.022 -8.837 1.00 96.19 92 CYS A CA 1
ATOM 756 C C . CYS A 1 92 ? -4.064 -0.522 -9.184 1.00 96.19 92 CYS A C 1
ATOM 758 O O . CYS A 1 92 ? -5.023 0.240 -9.322 1.00 96.19 92 CYS A O 1
ATOM 760 N N . ARG A 1 93 ? -4.175 -1.842 -9.363 1.00 97.44 93 ARG A N 1
ATOM 761 C CA . ARG A 1 93 ? -5.427 -2.481 -9.775 1.00 97.44 93 ARG A CA 1
ATOM 762 C C . ARG A 1 93 ? -5.680 -3.769 -9.008 1.00 97.44 93 ARG A C 1
ATOM 764 O O . ARG A 1 93 ? -4.866 -4.693 -9.022 1.00 97.44 93 ARG A O 1
ATOM 771 N N . TRP A 1 94 ? -6.877 -3.877 -8.441 1.00 97.88 94 TRP A N 1
ATOM 772 C CA . TRP A 1 94 ? -7.393 -5.139 -7.926 1.00 97.88 94 TRP A CA 1
ATOM 773 C C . TRP A 1 94 ? -7.654 -6.138 -9.052 1.00 97.88 94 TRP A C 1
ATOM 775 O O . TRP A 1 94 ? -8.280 -5.839 -10.070 1.00 97.88 94 TRP A O 1
ATOM 785 N N . GLY A 1 95 ? -7.170 -7.352 -8.849 1.00 97.56 95 GLY A N 1
ATOM 786 C CA . GLY A 1 95 ? -7.464 -8.495 -9.690 1.00 97.56 95 GLY A CA 1
ATOM 787 C C . GLY A 1 95 ? -8.499 -9.427 -9.067 1.00 97.56 95 GLY A C 1
ATOM 788 O O . GLY A 1 95 ? -9.198 -9.053 -8.119 1.00 97.56 95 GLY A O 1
ATOM 789 N N . PRO A 1 96 ? -8.604 -10.656 -9.598 1.00 97.75 96 PRO A N 1
ATOM 790 C CA . PRO A 1 96 ? -9.585 -11.619 -9.130 1.00 97.75 96 PRO A CA 1
ATOM 791 C C . PRO A 1 96 ? -9.324 -12.027 -7.683 1.00 97.75 96 PRO A C 1
ATOM 793 O O . PRO A 1 96 ? -8.178 -12.090 -7.215 1.00 97.75 96 PRO A O 1
ATOM 796 N N . GLN A 1 97 ? -10.408 -12.359 -6.992 1.00 97.31 97 GLN A N 1
ATOM 797 C CA . GLN A 1 97 ? -10.331 -13.042 -5.719 1.00 97.31 97 GLN A CA 1
ATOM 798 C C . GLN A 1 97 ? -9.937 -14.502 -5.952 1.00 97.31 97 GLN A C 1
ATOM 800 O O . GLN A 1 97 ? -10.587 -15.222 -6.702 1.00 97.31 97 GLN A O 1
ATOM 805 N N . LEU A 1 98 ? -8.839 -14.915 -5.330 1.00 96.75 98 LEU A N 1
ATOM 806 C CA . LEU A 1 98 ? -8.267 -16.251 -5.471 1.00 96.75 98 LEU A CA 1
ATOM 807 C C . LEU A 1 98 ? -8.839 -17.215 -4.435 1.00 96.75 98 LEU A C 1
ATOM 809 O O . LEU A 1 98 ? -8.924 -18.409 -4.692 1.00 96.75 98 LEU A O 1
ATOM 813 N N . GLU A 1 99 ? -9.176 -16.701 -3.250 1.00 96.44 99 GLU A N 1
ATOM 814 C CA . GLU A 1 99 ? -9.649 -17.513 -2.134 1.00 96.44 99 GLU A CA 1
ATOM 815 C C . GLU A 1 99 ? -10.583 -16.721 -1.214 1.00 96.44 99 GLU A C 1
ATOM 817 O O . GLU A 1 99 ? -10.361 -15.534 -0.937 1.00 96.44 99 GLU A O 1
ATOM 822 N N . GLN A 1 100 ? -11.612 -17.410 -0.723 1.00 95.75 100 GLN A N 1
ATOM 823 C CA . GLN A 1 100 ? -12.550 -16.946 0.295 1.00 95.75 100 GLN A CA 1
ATOM 824 C C . GLN A 1 100 ? -12.434 -17.858 1.511 1.00 95.75 100 GLN A C 1
ATOM 826 O O . GLN A 1 100 ? -13.037 -18.927 1.539 1.00 95.75 100 GLN A O 1
ATOM 831 N N . ALA A 1 101 ? -11.660 -17.450 2.514 1.00 92.94 101 ALA A N 1
ATOM 832 C CA . ALA A 1 101 ? -11.600 -18.172 3.780 1.00 92.94 101 ALA A CA 1
ATOM 833 C C . ALA A 1 101 ? -12.537 -17.528 4.809 1.00 92.94 101 ALA A C 1
ATOM 835 O O . ALA A 1 101 ? -13.109 -16.459 4.581 1.00 92.94 101 ALA A O 1
ATOM 836 N N . THR A 1 102 ? -12.690 -18.162 5.971 1.00 91.88 102 THR A N 1
ATOM 837 C CA . THR A 1 102 ? -13.555 -17.672 7.055 1.00 91.88 102 THR A CA 1
ATOM 838 C C . THR A 1 102 ? -13.169 -16.260 7.498 1.00 91.88 102 THR A C 1
ATOM 840 O O . THR A 1 102 ? -14.036 -15.396 7.590 1.00 91.88 102 THR A O 1
ATOM 843 N N . TYR A 1 103 ? -11.868 -16.010 7.674 1.00 91.44 103 TYR A N 1
ATOM 844 C CA . TYR A 1 103 ? -11.326 -14.818 8.340 1.00 91.44 103 TYR A CA 1
ATOM 845 C C . TYR A 1 103 ? -10.640 -13.817 7.404 1.00 91.44 103 TYR A C 1
ATOM 847 O O . TYR A 1 103 ? -10.521 -12.637 7.726 1.00 91.44 103 TYR A O 1
ATOM 855 N N . LYS A 1 104 ? -10.184 -14.278 6.239 1.00 93.88 104 LYS A N 1
ATOM 856 C CA . LYS A 1 104 ? -9.467 -13.460 5.262 1.00 93.88 104 LYS A CA 1
ATOM 857 C C . LYS A 1 104 ? -9.750 -13.923 3.844 1.00 93.88 104 LYS A C 1
ATOM 859 O O . LYS A 1 104 ? -10.026 -15.093 3.594 1.00 93.88 104 LYS A O 1
ATOM 864 N N . ASN A 1 105 ? -9.645 -12.989 2.924 1.00 95.75 105 ASN A N 1
ATOM 865 C CA . ASN A 1 105 ? -9.784 -13.201 1.501 1.00 95.75 105 ASN A CA 1
ATOM 866 C C . ASN A 1 105 ? -8.416 -13.016 0.856 1.00 95.75 105 ASN A C 1
ATOM 868 O O . ASN A 1 105 ? -7.710 -12.060 1.168 1.00 95.75 105 ASN A O 1
ATOM 872 N N . ARG A 1 106 ? -8.031 -13.911 -0.054 1.00 97.25 106 ARG A N 1
ATOM 873 C CA . ARG A 1 106 ? -6.806 -13.730 -0.838 1.00 97.25 106 ARG A CA 1
ATOM 874 C C . ARG A 1 106 ? -7.184 -13.193 -2.204 1.00 97.25 106 ARG A C 1
ATOM 876 O O . ARG A 1 106 ? -7.895 -13.862 -2.951 1.00 97.25 106 ARG A O 1
ATOM 883 N N . GLN A 1 107 ? -6.696 -12.009 -2.540 1.00 97.94 107 GLN A N 1
ATOM 884 C CA . GLN A 1 107 ? -7.011 -11.328 -3.790 1.00 97.94 107 GLN A CA 1
ATOM 885 C C . GLN A 1 107 ? -5.738 -10.921 -4.523 1.00 97.94 107 GLN A C 1
ATOM 887 O O . GLN A 1 107 ? -4.696 -10.681 -3.913 1.00 97.94 107 GLN A O 1
ATOM 892 N N . ARG A 1 108 ? -5.801 -10.883 -5.853 1.00 98.06 108 ARG A N 1
ATOM 893 C CA . ARG A 1 108 ? -4.678 -10.428 -6.670 1.00 98.06 108 ARG A CA 1
ATOM 894 C C . ARG A 1 108 ? -4.584 -8.901 -6.662 1.00 98.06 108 ARG A C 1
ATOM 896 O O . ARG A 1 108 ? -5.608 -8.227 -6.724 1.00 98.06 108 ARG A O 1
ATOM 903 N N . LEU A 1 109 ? -3.365 -8.377 -6.653 1.00 98.06 109 LEU A N 1
ATOM 904 C CA . LEU A 1 109 ? -3.054 -6.961 -6.826 1.00 98.06 109 LEU A CA 1
ATOM 905 C C . LEU A 1 109 ? -2.031 -6.810 -7.956 1.00 98.06 109 LEU A C 1
ATOM 907 O O . LEU A 1 109 ? -1.064 -7.572 -8.015 1.00 98.06 109 LEU A O 1
ATOM 911 N N . TYR A 1 110 ? -2.256 -5.848 -8.843 1.00 97.56 110 TYR A N 1
ATOM 912 C CA . TYR A 1 110 ? -1.355 -5.497 -9.938 1.00 97.56 110 TYR A CA 1
ATOM 913 C C . TYR A 1 110 ? -0.827 -4.080 -9.725 1.00 97.56 110 TYR A C 1
ATOM 915 O O . TYR A 1 110 ? -1.612 -3.172 -9.450 1.00 97.56 110 TYR A O 1
ATOM 923 N N . LEU A 1 111 ? 0.484 -3.913 -9.850 1.00 97.12 111 LEU A N 1
ATOM 924 C CA . LEU A 1 111 ? 1.207 -2.659 -9.648 1.00 97.12 111 LEU A CA 1
ATOM 925 C C . LEU A 1 111 ? 2.186 -2.452 -10.808 1.00 97.12 111 LEU A C 1
ATOM 927 O O . LEU A 1 111 ? 2.694 -3.435 -11.359 1.00 97.12 111 LEU A O 1
ATOM 931 N N . SER A 1 112 ? 2.453 -1.200 -11.166 1.00 96.19 112 SER A N 1
ATOM 932 C CA . SER A 1 112 ? 3.386 -0.841 -12.234 1.00 96.19 112 SER A CA 1
ATOM 933 C C . SER A 1 112 ? 4.533 -0.004 -11.672 1.00 96.19 112 SER A C 1
ATOM 935 O O . SER A 1 112 ? 4.353 1.155 -11.336 1.00 96.19 112 SER A O 1
ATOM 937 N N . GLU A 1 113 ? 5.705 -0.617 -11.510 1.00 95.44 113 GLU A N 1
ATOM 938 C CA . GLU A 1 113 ? 6.894 0.003 -10.920 1.00 95.44 113 GLU A CA 1
ATOM 939 C C . GLU A 1 113 ? 7.651 0.827 -11.971 1.00 95.44 113 GLU A C 1
ATOM 941 O O . GLU A 1 113 ? 8.180 0.256 -12.934 1.00 95.44 113 GLU A O 1
ATOM 946 N N . GLN A 1 114 ? 7.728 2.146 -11.755 1.00 94.75 114 GLN A N 1
ATOM 947 C CA . GLN A 1 114 ? 8.507 3.079 -12.573 1.00 94.75 114 GLN A CA 1
ATOM 948 C C . GLN A 1 114 ? 9.894 3.293 -11.961 1.00 94.75 114 GLN A C 1
ATOM 950 O O . GLN A 1 114 ? 10.029 3.752 -10.825 1.00 94.75 114 GLN A O 1
ATOM 955 N N . THR A 1 115 ? 10.928 2.963 -12.723 1.00 94.19 115 THR A N 1
ATOM 956 C CA . THR A 1 115 ? 12.330 3.073 -12.312 1.00 94.19 115 THR A CA 1
ATOM 957 C C . THR A 1 115 ? 12.950 4.365 -12.849 1.00 94.19 115 THR A C 1
ATOM 959 O O . THR A 1 115 ? 12.353 5.086 -13.648 1.00 94.19 115 THR A O 1
ATOM 962 N N . ASP A 1 116 ? 14.178 4.664 -12.432 1.00 93.56 116 ASP A N 1
ATOM 963 C CA . ASP A 1 116 ? 14.958 5.815 -12.910 1.00 93.56 116 ASP A CA 1
ATOM 964 C C . ASP A 1 116 ? 15.672 5.576 -14.260 1.00 93.56 116 ASP A C 1
ATOM 966 O O . ASP A 1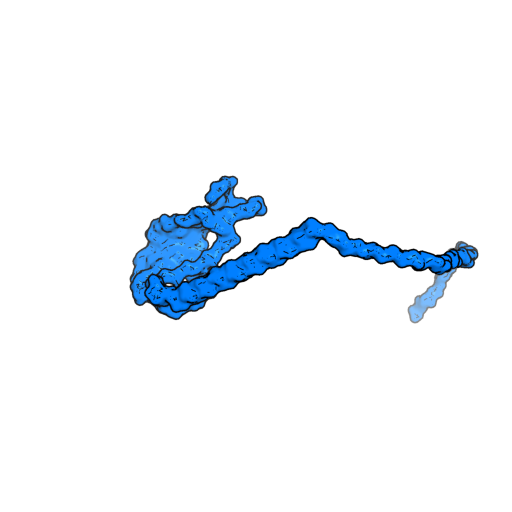 116 ? 16.468 6.405 -14.702 1.00 93.56 116 ASP A O 1
ATOM 970 N N . GLY A 1 117 ? 15.417 4.438 -14.914 1.00 91.31 117 GLY A N 1
ATOM 971 C CA . GLY A 1 117 ? 16.070 4.032 -16.162 1.00 91.31 117 GLY A CA 1
ATOM 972 C C . GLY A 1 117 ? 17.382 3.256 -15.989 1.00 91.31 117 GLY A C 1
ATOM 973 O O . GLY A 1 117 ? 17.898 2.734 -16.978 1.00 91.31 117 GLY A O 1
ATOM 974 N N . SER A 1 118 ? 17.908 3.110 -14.765 1.00 92.88 118 SER A N 1
ATOM 975 C CA . SER A 1 118 ? 19.079 2.251 -14.497 1.00 92.88 118 SER A CA 1
ATOM 976 C C . SER A 1 118 ? 18.761 0.755 -14.614 1.00 92.88 118 SER A C 1
ATOM 978 O O . SER A 1 118 ? 19.627 -0.059 -14.939 1.00 92.88 118 SER A O 1
ATOM 980 N N . VAL A 1 119 ? 17.500 0.396 -14.373 1.00 92.50 119 VAL A N 1
ATOM 981 C CA . VAL A 1 119 ? 16.945 -0.953 -14.492 1.00 92.50 119 VAL A CA 1
ATOM 982 C C . VAL A 1 119 ? 15.605 -0.892 -15.231 1.00 92.50 119 VAL A C 1
ATOM 984 O O . VAL A 1 119 ? 14.938 0.139 -15.172 1.00 92.50 119 VAL A O 1
ATOM 987 N N . PRO A 1 120 ? 15.169 -1.959 -15.924 1.00 93.94 120 PRO A N 1
ATOM 988 C CA . PRO A 1 120 ? 13.879 -1.954 -16.611 1.00 93.94 120 PRO A CA 1
ATOM 989 C C . PRO A 1 120 ? 12.697 -1.756 -15.655 1.00 93.94 120 PRO A C 1
ATOM 991 O O . PRO A 1 120 ? 12.712 -2.277 -14.538 1.00 93.94 120 PRO A O 1
ATOM 994 N N . ASN A 1 121 ? 11.642 -1.094 -16.133 1.00 95.38 121 ASN A N 1
ATOM 995 C CA . ASN A 1 121 ? 10.359 -1.029 -15.434 1.00 95.38 121 ASN A CA 1
ATOM 996 C C . ASN A 1 121 ? 9.787 -2.431 -15.216 1.00 95.38 121 ASN A C 1
ATOM 998 O O . ASN A 1 121 ? 10.092 -3.372 -15.963 1.00 95.38 121 ASN A O 1
ATOM 1002 N N . THR A 1 122 ? 8.926 -2.588 -14.209 1.00 96.25 122 THR A N 1
ATOM 1003 C CA . THR A 1 122 ? 8.309 -3.892 -13.953 1.00 96.25 122 THR A CA 1
ATOM 1004 C C . THR A 1 122 ? 6.821 -3.816 -13.658 1.00 96.25 122 THR A C 1
ATOM 1006 O O . THR A 1 122 ? 6.321 -2.875 -13.053 1.00 96.25 122 THR A O 1
ATOM 1009 N N . LEU A 1 123 ? 6.100 -4.857 -14.066 1.00 96.00 123 LEU A N 1
ATOM 1010 C CA . LEU A 1 123 ? 4.767 -5.142 -13.561 1.00 96.00 123 LEU A CA 1
ATOM 1011 C C . LEU A 1 123 ? 4.890 -6.119 -12.400 1.00 96.00 123 LEU A C 1
ATOM 1013 O O . LEU A 1 123 ? 5.426 -7.228 -12.537 1.00 96.00 123 LEU A O 1
ATOM 1017 N N . VAL A 1 124 ? 4.357 -5.714 -11.257 1.00 96.56 124 VAL A N 1
ATOM 1018 C CA . VAL A 1 124 ? 4.334 -6.516 -10.046 1.00 96.56 124 VAL A CA 1
ATOM 1019 C C . VAL A 1 124 ? 2.952 -7.104 -9.857 1.00 96.56 124 VAL A C 1
ATOM 1021 O O . VAL A 1 124 ? 1.948 -6.409 -9.737 1.00 96.56 124 VAL A O 1
ATOM 1024 N N . ILE A 1 125 ? 2.921 -8.428 -9.792 1.00 97.69 125 ILE A N 1
ATOM 1025 C CA . ILE A 1 125 ? 1.754 -9.189 -9.389 1.00 97.69 125 ILE A CA 1
ATOM 1026 C C . ILE A 1 125 ? 1.966 -9.583 -7.933 1.00 97.69 125 ILE A C 1
ATOM 1028 O O . ILE A 1 125 ? 2.920 -10.297 -7.614 1.00 97.69 125 ILE A O 1
ATOM 1032 N N . ALA A 1 126 ? 1.065 -9.165 -7.056 1.00 97.75 126 ALA A N 1
ATOM 1033 C CA . ALA A 1 126 ? 1.063 -9.524 -5.647 1.00 97.75 126 ALA A CA 1
ATOM 1034 C C . ALA A 1 126 ? -0.232 -10.246 -5.261 1.00 97.75 126 ALA A C 1
ATOM 1036 O O . ALA A 1 126 ? -1.268 -10.132 -5.919 1.00 97.75 126 ALA A O 1
ATOM 1037 N N . ASN A 1 127 ? -0.156 -11.012 -4.181 1.00 97.81 127 ASN A N 1
ATOM 1038 C CA . ASN A 1 127 ? -1.315 -11.530 -3.474 1.00 97.81 127 ASN A CA 1
ATOM 1039 C C . ASN A 1 127 ? -1.493 -10.700 -2.209 1.00 97.81 127 ASN A C 1
ATOM 1041 O O . ASN A 1 127 ? -0.564 -10.598 -1.407 1.00 97.81 127 ASN A O 1
ATOM 1045 N N . CYS A 1 128 ? -2.681 -10.137 -2.044 1.00 97.25 128 CYS A N 1
ATOM 1046 C CA . CYS A 1 128 ? -3.081 -9.403 -0.862 1.00 97.25 128 CYS A CA 1
ATOM 1047 C C . CYS A 1 128 ? -4.046 -10.261 -0.037 1.00 97.25 128 CYS A C 1
ATOM 1049 O O . CYS A 1 128 ? -5.043 -10.770 -0.557 1.00 97.25 128 CYS A O 1
ATOM 1051 N N . GLU A 1 129 ? -3.725 -10.454 1.234 1.00 95.81 129 GLU A N 1
ATOM 1052 C CA . GLU A 1 129 ? -4.592 -11.081 2.224 1.00 95.81 129 GLU A CA 1
ATOM 1053 C C . GLU A 1 129 ? -5.417 -9.992 2.916 1.00 95.81 129 GLU A C 1
ATOM 1055 O O . GLU A 1 129 ? -4.948 -9.333 3.840 1.00 95.81 129 GLU A O 1
ATOM 1060 N N . VAL A 1 130 ? -6.653 -9.809 2.456 1.00 94.75 130 VAL A N 1
ATOM 1061 C CA . VAL A 1 130 ? -7.598 -8.831 2.999 1.00 94.75 130 VAL A CA 1
ATOM 1062 C C . VAL A 1 130 ? -8.355 -9.475 4.153 1.00 94.75 130 VAL A C 1
ATOM 1064 O O . VAL A 1 130 ? -9.085 -10.452 3.961 1.00 94.75 130 VAL A O 1
ATOM 1067 N N . VAL A 1 131 ? -8.170 -8.957 5.363 1.00 93.69 131 VAL A N 1
ATOM 1068 C CA . VAL A 1 131 ? -8.872 -9.454 6.553 1.00 93.69 131 VAL A CA 1
ATOM 1069 C C . VAL A 1 131 ? -10.326 -8.986 6.507 1.00 93.69 131 VAL A C 1
ATOM 1071 O O . VAL A 1 131 ? -10.609 -7.855 6.118 1.00 93.69 131 VAL A O 1
ATOM 1074 N N . LYS A 1 132 ? -11.266 -9.866 6.866 1.00 91.50 132 LYS A N 1
ATOM 1075 C CA . LYS A 1 132 ? -12.686 -9.497 6.912 1.00 91.50 132 LYS A CA 1
ATOM 1076 C C . LYS A 1 132 ? -12.973 -8.564 8.091 1.00 91.50 132 LYS A C 1
ATOM 1078 O O . LYS A 1 132 ? -12.277 -8.588 9.105 1.00 91.50 132 LYS A O 1
ATOM 1083 N N . THR A 1 133 ? -14.042 -7.782 7.968 1.00 86.88 133 THR A N 1
ATOM 1084 C CA . THR A 1 133 ? -14.536 -6.881 9.016 1.00 86.88 133 THR A CA 1
ATOM 1085 C C . THR A 1 133 ? -14.642 -7.600 10.365 1.00 86.88 133 THR A C 1
ATOM 1087 O O . THR A 1 133 ? -15.101 -8.743 10.424 1.00 86.88 133 THR A O 1
ATOM 1090 N N . ARG A 1 134 ? -14.245 -6.916 11.447 1.00 82.25 134 ARG A N 1
ATOM 1091 C CA . ARG A 1 134 ? -14.261 -7.400 12.847 1.00 82.25 134 ARG A CA 1
ATOM 1092 C C . ARG A 1 134 ? -13.272 -8.520 13.193 1.00 82.25 134 ARG A C 1
ATOM 1094 O O . ARG A 1 134 ? -13.349 -9.065 14.289 1.00 82.25 134 ARG A O 1
ATOM 1101 N N . VAL A 1 135 ? -12.360 -8.875 12.287 1.00 85.94 135 VAL A N 1
ATOM 1102 C CA . VAL A 1 135 ? -11.343 -9.914 12.534 1.00 85.94 135 VAL A CA 1
ATOM 1103 C C . VAL A 1 135 ? -9.958 -9.317 12.797 1.00 85.94 135 VAL A C 1
ATOM 1105 O O . VAL A 1 135 ? -9.153 -9.926 13.500 1.00 85.94 135 VAL A O 1
ATOM 1108 N N . ALA A 1 136 ? -9.655 -8.140 12.247 1.00 82.50 136 ALA A N 1
ATOM 1109 C CA . ALA A 1 136 ? -8.375 -7.491 12.495 1.00 82.50 136 ALA A CA 1
ATOM 1110 C C . ALA A 1 136 ? -8.350 -6.895 13.909 1.00 82.50 136 ALA A C 1
ATOM 1112 O O . ALA A 1 136 ? -9.254 -6.157 14.292 1.00 82.50 136 ALA A O 1
ATOM 1113 N N . ALA A 1 137 ? -7.310 -7.212 14.682 1.00 82.00 137 ALA A N 1
ATOM 1114 C CA . ALA A 1 137 ? -7.108 -6.587 15.983 1.00 82.00 137 ALA A CA 1
ATOM 1115 C C . ALA A 1 137 ? -6.690 -5.120 15.802 1.00 82.00 137 ALA A C 1
ATOM 1117 O O . ALA A 1 137 ? -5.817 -4.817 14.981 1.00 82.00 137 ALA A O 1
ATOM 1118 N N . ALA A 1 138 ? -7.294 -4.234 16.593 1.00 79.00 138 ALA A N 1
ATOM 1119 C CA . ALA A 1 138 ? -7.043 -2.793 16.609 1.00 79.00 138 ALA A CA 1
ATOM 1120 C C . ALA A 1 138 ? -5.550 -2.459 16.785 1.00 79.00 138 ALA A C 1
ATOM 1122 O O . ALA A 1 138 ? -4.997 -1.581 16.113 1.00 79.00 138 ALA A O 1
ATOM 1123 N N . GLU A 1 139 ? -4.876 -3.207 17.654 1.00 74.94 139 GLU A N 1
ATOM 1124 C CA . GLU A 1 139 ? -3.457 -3.050 17.960 1.00 74.94 139 GLU A CA 1
ATOM 1125 C C . GLU A 1 139 ? -2.591 -3.383 16.739 1.00 74.94 139 GLU A C 1
ATOM 1127 O O . GLU A 1 139 ? -1.638 -2.669 16.431 1.00 74.94 139 GLU A O 1
ATOM 1132 N N . HIS A 1 140 ? -2.957 -4.424 15.983 1.00 76.75 140 HIS A N 1
ATOM 1133 C CA . HIS A 1 140 ? -2.192 -4.862 14.815 1.00 76.75 140 HIS A CA 1
ATOM 1134 C C . HIS A 1 140 ? -2.278 -3.883 13.640 1.00 76.75 140 HIS A C 1
ATOM 1136 O O . HIS A 1 140 ? -1.321 -3.773 12.874 1.00 76.75 140 HIS A O 1
ATOM 1142 N N . ILE A 1 141 ? -3.404 -3.180 13.482 1.00 84.75 141 ILE A N 1
ATOM 1143 C CA . ILE A 1 141 ? -3.595 -2.241 12.365 1.00 84.75 141 ILE A CA 1
ATOM 1144 C C . ILE A 1 141 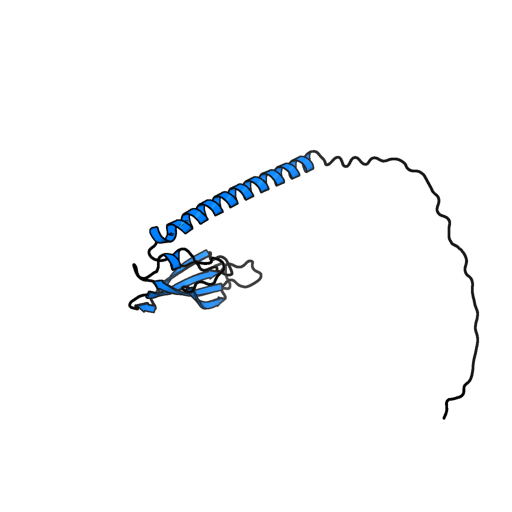? -3.077 -0.830 12.659 1.00 84.75 141 ILE A C 1
ATOM 1146 O O . ILE A 1 141 ? -2.839 -0.087 11.716 1.00 84.75 141 ILE A O 1
ATOM 1150 N N . SER A 1 142 ? -2.860 -0.458 13.926 1.00 81.50 142 SER A N 1
ATOM 1151 C CA . SER A 1 142 ? -2.259 0.839 14.299 1.00 81.50 142 SER A CA 1
ATOM 1152 C C . SER A 1 142 ? -0.748 0.792 14.465 1.00 81.50 142 SER A C 1
ATOM 1154 O O . SER A 1 142 ? -0.054 1.733 14.080 1.00 81.50 142 SER A O 1
ATOM 1156 N N . GLN A 1 143 ? -0.218 -0.294 15.024 1.00 82.06 143 GLN A N 1
ATOM 1157 C CA . GLN A 1 143 ? 1.198 -0.401 15.385 1.00 82.06 143 GLN A CA 1
ATOM 1158 C C . GLN A 1 143 ? 2.062 -0.965 14.249 1.00 82.06 143 GLN A C 1
ATOM 1160 O O . GLN A 1 143 ? 3.119 -1.548 14.490 1.00 82.06 143 GLN A O 1
ATOM 1165 N N . PHE A 1 144 ? 1.635 -0.811 12.993 1.00 84.50 144 PHE A N 1
ATOM 1166 C CA . PHE A 1 144 ? 2.424 -1.301 11.870 1.00 84.50 144 PHE A CA 1
ATOM 1167 C C . PHE A 1 144 ? 3.730 -0.504 11.731 1.00 84.50 144 PHE A C 1
ATOM 1169 O O . PHE A 1 144 ? 3.752 0.732 11.791 1.00 84.50 144 PHE A O 1
ATOM 1176 N N . ASN A 1 145 ? 4.827 -1.235 11.528 1.00 85.88 145 ASN A N 1
ATOM 1177 C CA . ASN A 1 145 ? 6.108 -0.659 11.148 1.00 85.88 145 ASN A CA 1
ATOM 1178 C C . ASN A 1 145 ? 6.084 -0.377 9.639 1.00 85.88 145 ASN A C 1
ATOM 1180 O O . ASN A 1 145 ? 5.879 -1.289 8.839 1.00 85.88 145 ASN A O 1
ATOM 1184 N N . GLU A 1 146 ? 6.276 0.883 9.263 1.00 86.69 146 GLU A N 1
ATOM 1185 C CA . GLU A 1 146 ? 6.265 1.327 7.868 1.00 86.69 146 GLU A CA 1
ATOM 1186 C C . GLU A 1 146 ? 7.415 0.752 7.057 1.00 86.69 146 GLU A C 1
ATOM 1188 O O . GLU A 1 146 ? 7.227 0.396 5.901 1.00 86.69 146 GLU A O 1
ATOM 1193 N N . GLU A 1 147 ? 8.588 0.621 7.668 1.00 86.94 147 GLU A N 1
ATOM 1194 C CA . GLU A 1 147 ? 9.795 0.109 7.021 1.00 86.94 147 GLU A CA 1
ATOM 1195 C C . GLU A 1 147 ? 9.756 -1.416 6.865 1.00 86.94 147 GLU A C 1
ATOM 1197 O O . GLU A 1 147 ? 10.460 -1.995 6.034 1.00 86.94 147 GLU A O 1
ATOM 1202 N N . ALA A 1 148 ? 8.920 -2.088 7.660 1.00 86.19 148 ALA A N 1
ATOM 1203 C CA . ALA A 1 148 ? 8.778 -3.529 7.603 1.00 86.19 148 ALA A CA 1
ATOM 1204 C C . ALA A 1 148 ? 7.959 -3.967 6.383 1.00 86.19 148 ALA A C 1
ATOM 1206 O O . ALA A 1 148 ? 6.997 -3.329 5.951 1.00 86.19 148 ALA A O 1
ATOM 1207 N N . ARG A 1 149 ? 8.297 -5.145 5.847 1.00 86.88 149 ARG A N 1
ATOM 1208 C CA . ARG A 1 149 ? 7.476 -5.769 4.807 1.00 86.88 149 ARG A CA 1
ATOM 1209 C C . ARG A 1 149 ? 6.110 -6.145 5.369 1.00 86.88 149 ARG A C 1
ATOM 1211 O O . ARG A 1 149 ? 6.017 -6.844 6.375 1.00 86.88 149 ARG A O 1
ATOM 1218 N N . SER A 1 150 ? 5.066 -5.753 4.644 1.00 90.06 150 SER A N 1
ATOM 1219 C CA . SER A 1 150 ? 3.690 -6.139 4.954 1.00 90.06 150 SER A CA 1
ATOM 1220 C C . SER A 1 150 ? 3.531 -7.655 5.113 1.00 90.06 150 SER A C 1
ATOM 1222 O O . SER A 1 150 ? 3.920 -8.392 4.201 1.00 90.06 150 SER A O 1
ATOM 1224 N N . PRO A 1 151 ? 2.877 -8.148 6.179 1.00 89.69 151 PRO A N 1
ATOM 1225 C CA . PRO A 1 151 ? 2.493 -9.555 6.264 1.00 89.69 151 PRO A CA 1
ATOM 1226 C C . PRO A 1 151 ? 1.337 -9.900 5.309 1.00 89.69 151 PRO A C 1
ATOM 1228 O O . PRO A 1 151 ? 1.161 -11.066 4.945 1.00 89.69 151 PRO A O 1
ATOM 1231 N N . PHE A 1 152 ? 0.564 -8.894 4.882 1.00 93.25 152 PHE A N 1
ATOM 1232 C CA . PHE A 1 152 ? -0.638 -9.068 4.069 1.00 93.25 152 PHE A CA 1
ATOM 1233 C C . PHE A 1 152 ? -0.363 -9.053 2.566 1.00 93.25 152 PHE A C 1
ATOM 1235 O O . PHE A 1 152 ? -1.104 -9.674 1.810 1.00 93.25 152 PHE A O 1
ATOM 1242 N N . VAL A 1 153 ? 0.697 -8.376 2.117 1.00 95.25 153 VAL A N 1
ATOM 1243 C CA . VAL A 1 153 ? 1.018 -8.223 0.690 1.00 95.25 153 VAL A CA 1
ATOM 1244 C C . VAL A 1 153 ? 2.268 -9.028 0.349 1.00 95.25 153 VAL A C 1
ATOM 1246 O O . VAL A 1 153 ? 3.373 -8.711 0.787 1.00 95.25 153 VAL A O 1
ATOM 1249 N N . LYS A 1 154 ? 2.098 -10.076 -0.463 1.00 95.31 154 LYS A N 1
ATOM 1250 C CA . LYS A 1 154 ? 3.178 -10.976 -0.893 1.00 95.31 154 LYS A CA 1
ATOM 1251 C C . LYS A 1 154 ? 3.373 -10.884 -2.400 1.00 95.31 154 LYS A C 1
ATOM 1253 O O . LYS A 1 154 ? 2.464 -11.212 -3.165 1.00 95.31 154 LYS A O 1
ATOM 1258 N N . LYS A 1 155 ? 4.571 -10.481 -2.834 1.00 95.06 155 LYS A N 1
ATOM 1259 C CA . LYS A 1 155 ? 4.951 -10.466 -4.253 1.00 95.06 155 LYS A CA 1
ATOM 1260 C C . LYS A 1 155 ? 4.878 -11.891 -4.810 1.00 95.06 155 LYS A C 1
ATOM 1262 O O . LYS A 1 155 ? 5.518 -12.797 -4.286 1.00 95.06 155 LYS A O 1
ATOM 1267 N N . TYR A 1 156 ? 4.060 -12.084 -5.838 1.00 95.31 156 TYR A N 1
ATOM 1268 C CA . TYR A 1 156 ? 3.841 -13.372 -6.496 1.00 95.31 156 TYR A CA 1
ATOM 1269 C C . TYR A 1 156 ? 4.698 -13.506 -7.755 1.00 95.31 156 TYR A C 1
ATOM 1271 O O . TYR A 1 156 ? 5.316 -14.544 -7.974 1.00 95.31 156 TYR A O 1
ATOM 1279 N N . LYS A 1 157 ? 4.740 -12.460 -8.587 1.00 96.81 157 LYS A N 1
ATOM 1280 C CA . LYS A 1 157 ? 5.519 -12.449 -9.828 1.00 96.81 157 LYS A CA 1
ATOM 1281 C C . LYS A 1 157 ? 5.954 -11.032 -10.182 1.00 96.81 157 LYS A C 1
ATOM 1283 O O . LYS A 1 157 ? 5.207 -10.083 -9.962 1.00 96.81 157 LYS A O 1
ATOM 1288 N N . THR A 1 158 ? 7.135 -10.920 -10.773 1.00 96.56 158 THR A N 1
ATOM 1289 C CA . THR A 1 158 ? 7.631 -9.702 -11.424 1.00 96.56 158 THR A CA 1
ATOM 1290 C C . THR A 1 158 ? 7.748 -9.975 -12.913 1.00 96.56 158 THR A C 1
ATOM 1292 O O . THR A 1 158 ? 8.236 -11.040 -13.299 1.00 96.56 158 THR A O 1
ATOM 1295 N N . ILE A 1 159 ? 7.311 -9.039 -13.743 1.00 96.12 159 ILE A N 1
ATOM 1296 C CA . ILE A 1 159 ? 7.445 -9.117 -15.198 1.00 96.12 159 ILE A CA 1
ATOM 1297 C C . ILE A 1 159 ? 8.168 -7.857 -15.657 1.00 96.12 159 ILE A C 1
ATOM 1299 O O . ILE A 1 159 ? 7.759 -6.763 -15.290 1.00 96.12 159 ILE A O 1
ATOM 1303 N N . ILE A 1 160 ? 9.230 -8.007 -16.446 1.00 95.81 160 ILE A N 1
ATOM 1304 C CA . ILE A 1 160 ? 9.929 -6.866 -17.046 1.00 95.81 160 ILE A CA 1
ATOM 1305 C C . ILE A 1 160 ? 9.004 -6.209 -18.073 1.00 95.81 160 ILE A C 1
ATOM 1307 O O . ILE A 1 160 ? 8.448 -6.898 -18.931 1.00 95.81 160 ILE A O 1
ATOM 1311 N N . HIS A 1 161 ? 8.851 -4.892 -17.983 1.00 91.38 161 HIS A N 1
ATOM 1312 C CA . HIS A 1 161 ? 8.070 -4.090 -18.910 1.00 91.38 161 HIS A CA 1
ATOM 1313 C C . HIS A 1 161 ? 9.005 -3.181 -19.724 1.00 91.38 161 HIS A C 1
ATOM 1315 O O . HIS A 1 161 ? 9.733 -2.384 -19.134 1.00 91.38 161 HIS A O 1
ATOM 1321 N N . PRO A 1 162 ? 9.024 -3.293 -21.065 1.00 82.94 162 PRO A N 1
ATOM 1322 C CA . PRO A 1 162 ? 9.978 -2.563 -21.902 1.00 82.94 162 PRO A CA 1
ATOM 1323 C C . PRO A 1 162 ? 9.601 -1.093 -22.136 1.00 82.94 162 PRO A C 1
ATOM 1325 O O . PRO A 1 162 ? 10.424 -0.337 -22.641 1.00 82.94 162 PRO A O 1
ATOM 1328 N N . GLY A 1 163 ? 8.363 -0.700 -21.826 1.00 76.06 163 GLY A N 1
ATOM 1329 C CA . GLY A 1 163 ? 7.858 0.655 -22.038 1.00 76.06 163 GLY A CA 1
ATOM 1330 C C . GLY A 1 163 ? 7.700 1.458 -20.751 1.00 76.06 163 GLY A C 1
ATOM 1331 O O . GLY A 1 163 ? 7.926 0.960 -19.643 1.00 76.06 163 GLY A O 1
ATOM 1332 N N . GLU A 1 164 ? 7.241 2.693 -20.924 1.00 74.00 164 GLU A N 1
ATOM 1333 C CA . GLU A 1 164 ? 6.667 3.486 -19.840 1.00 74.00 164 GLU A CA 1
ATOM 1334 C C . GLU A 1 164 ? 5.443 2.751 -19.264 1.00 74.00 164 GLU A C 1
ATOM 1336 O O . GLU A 1 164 ? 4.740 2.031 -19.984 1.00 74.00 164 GLU A O 1
ATOM 1341 N N . VAL A 1 165 ? 5.275 2.835 -17.948 1.00 64.81 165 VAL A N 1
ATOM 1342 C CA . VAL A 1 165 ? 4.348 2.036 -17.127 1.00 64.81 165 VAL A CA 1
ATOM 1343 C C . VAL A 1 165 ? 3.345 2.900 -16.385 1.00 64.81 165 VAL A C 1
ATOM 1345 O O . VAL A 1 165 ? 3.603 4.112 -16.266 1.00 64.81 165 VAL A O 1
#

Sequence (165 aa):
METPPSTQGGVVKKKETRGRKPKPKEDKKDEQQQNVKSPRESKKSQQHQQNQQHQQQHQASVDEKYTQWKSLVPVLYDWLANHNLVWPSLSCRWGPQLEQATYKNRQRLYLSEQTDGSVPNTLVIANCEVVKTRVAAAEHISQFNEEARSPFVKKYKTIIHPGEV